Protein AF-A0A0R3Q5B4-F1 (afdb_monomer_lite)

Foldseek 3Di:
DDDPPPQFWDKDKPDFPDDDPLEGADEFQDKIKIFTGGDPVQPPKDWAPKFKDWQNHTQVPDPDPVSVVQWDDDRRMTIGGGPDDSSFTWMKMKTWIWQRQDPVRDTDIDIGIYDTRGYDHDPPPDPPPPPPPDDDDDPPDDDDD

Radius of gyration: 22.28 Å; chains: 1; bounding box: 76×31×46 Å

Secondary structure (DSSP, 8-state):
---------EEEESS-S-EETTEEEEPTT--EEEEEE--TT-TT-EEEEEEEEETTEEGGG---HHHHHHEEEETTEEEE-S--GGG-EEEEEEEEEEEEEPTTS-EEEEEEEPPPEEEEE----S------------TT-----

Organism: NCBI:txid42155

pLDDT: mean 78.57, std 15.38, range [31.89, 95.62]

InterPro domains:
  IPR007110 Immunoglobulin-like domain [PS50835] (9-103)
  IPR013783 Immunoglobulin-like fold [G3DSA:2.60.40.10] (19-118)
  IPR036179 Immunoglobulin-like domain superfamily [SSF48726] (19-96)

Sequence (145 aa):
MNGMATEKPKCRSSSAFHRRIDQYYLVKSKVVVMSCQIEPGWRGATMADVHWIKDGVPIGELENENMRNELLVDGPTLKIQNGKHHTEGDYQCSALIRGVRLSNGKHVDTHLVSAPVKFRRARITKFEKVAPESVAALQGQIARL

Structure (mmCIF, N/CA/C/O backbone):
data_AF-A0A0R3Q5B4-F1
#
_entry.id   AF-A0A0R3Q5B4-F1
#
loop_
_atom_site.group_PDB
_atom_site.id
_atom_site.type_symbol
_atom_site.label_atom_id
_atom_site.label_alt_id
_atom_site.label_comp_id
_atom_site.label_asym_id
_atom_site.label_entity_id
_atom_site.label_seq_id
_atom_site.pdbx_PDB_ins_code
_atom_site.Cartn_x
_atom_site.Cartn_y
_atom_site.Cartn_z
_atom_site.occupancy
_atom_site.B_iso_or_equiv
_atom_site.auth_seq_id
_atom_site.auth_comp_id
_atom_site.auth_asym_id
_atom_site.auth_atom_id
_atom_site.pdbx_PDB_model_num
ATOM 1 N N . MET A 1 1 ? 6.480 21.805 -24.279 1.00 32.97 1 MET A N 1
ATOM 2 C CA . MET A 1 1 ? 6.967 20.967 -23.162 1.00 32.97 1 MET A CA 1
ATOM 3 C C . MET A 1 1 ? 5.813 20.065 -22.751 1.00 32.97 1 MET A C 1
ATOM 5 O O . MET A 1 1 ? 4.903 20.535 -22.087 1.00 32.97 1 MET A O 1
ATOM 9 N N . ASN A 1 2 ? 5.768 18.831 -23.261 1.00 31.89 2 ASN A N 1
ATOM 10 C CA . ASN A 1 2 ? 4.618 17.944 -23.065 1.00 31.89 2 ASN A CA 1
ATOM 11 C C . ASN A 1 2 ? 4.766 17.192 -21.743 1.00 31.89 2 ASN A C 1
ATOM 13 O O . ASN A 1 2 ? 5.766 16.509 -21.526 1.00 31.89 2 ASN A O 1
ATOM 17 N N . GLY A 1 3 ? 3.779 17.384 -20.866 1.00 34.06 3 GLY A N 1
ATOM 18 C CA . GLY A 1 3 ? 3.719 16.808 -19.533 1.00 34.06 3 GLY A CA 1
ATOM 19 C C . GLY A 1 3 ? 3.745 15.288 -19.587 1.00 34.06 3 GLY A C 1
ATOM 20 O O . GLY A 1 3 ? 2.847 14.650 -20.132 1.00 34.06 3 GLY A O 1
ATOM 21 N N . MET A 1 4 ? 4.790 14.716 -19.004 1.00 41.31 4 MET A N 1
ATOM 22 C CA . MET A 1 4 ? 4.818 13.316 -18.623 1.00 41.31 4 MET A CA 1
ATOM 23 C C . MET A 1 4 ? 3.759 13.157 -17.531 1.00 41.31 4 MET A C 1
ATOM 25 O O . MET A 1 4 ? 3.912 13.714 -16.444 1.00 41.31 4 MET A O 1
ATOM 29 N N . ALA A 1 5 ? 2.645 12.495 -17.846 1.00 43.00 5 ALA A N 1
ATOM 30 C CA . ALA A 1 5 ? 1.623 12.178 -16.861 1.00 43.00 5 ALA A CA 1
ATOM 31 C C . ALA A 1 5 ? 2.291 11.361 -15.745 1.00 43.00 5 ALA A C 1
ATOM 33 O O . ALA A 1 5 ? 2.714 10.225 -15.947 1.00 43.00 5 ALA A O 1
ATOM 34 N N . THR A 1 6 ? 2.462 11.975 -14.579 1.00 52.50 6 THR A N 1
ATOM 35 C CA . THR A 1 6 ? 3.030 11.364 -13.377 1.00 52.50 6 THR A CA 1
ATOM 36 C C . THR A 1 6 ? 1.980 10.464 -12.726 1.00 52.50 6 THR A C 1
ATOM 38 O O . THR A 1 6 ? 1.538 10.693 -11.602 1.00 52.50 6 THR A O 1
ATOM 41 N N . GLU A 1 7 ? 1.525 9.440 -13.447 1.00 59.81 7 GLU A N 1
ATOM 42 C CA . GLU A 1 7 ? 0.526 8.495 -12.949 1.00 59.81 7 GLU A CA 1
ATOM 43 C C . GLU A 1 7 ? 1.175 7.519 -11.957 1.00 59.81 7 GLU A C 1
ATOM 45 O O . GLU A 1 7 ? 1.708 6.479 -12.310 1.00 59.81 7 GLU A O 1
ATOM 50 N N . LYS A 1 8 ? 1.181 7.875 -10.676 1.00 68.06 8 LYS A N 1
ATOM 51 C CA . LYS A 1 8 ? 1.710 7.037 -9.589 1.00 68.06 8 LYS A CA 1
ATOM 52 C C . LYS A 1 8 ? 0.857 5.768 -9.382 1.00 68.06 8 LYS A C 1
ATOM 54 O O . LYS A 1 8 ? -0.328 5.780 -9.727 1.00 68.06 8 LYS A O 1
ATOM 59 N N . PRO A 1 9 ? 1.398 4.697 -8.761 1.00 73.56 9 PRO A N 1
ATOM 60 C CA . PRO A 1 9 ? 0.584 3.568 -8.317 1.00 73.56 9 PRO A CA 1
ATOM 61 C C . PRO A 1 9 ? -0.557 4.058 -7.416 1.00 73.56 9 PRO A C 1
ATOM 63 O O . PRO A 1 9 ? -0.407 5.036 -6.677 1.00 73.56 9 PRO A O 1
ATOM 66 N N . LYS A 1 10 ? -1.714 3.394 -7.483 1.00 84.00 10 LYS A N 1
ATOM 67 C CA . LYS A 1 10 ? -2.906 3.758 -6.710 1.00 84.00 10 LYS A CA 1
ATOM 68 C C . LYS A 1 10 ? -3.235 2.706 -5.665 1.00 84.00 10 LYS A C 1
ATOM 70 O O . LYS A 1 10 ? -3.379 1.524 -5.968 1.00 84.00 10 LYS A O 1
ATOM 75 N N . CYS A 1 11 ? -3.461 3.185 -4.448 1.00 78.88 11 CYS A N 1
ATOM 76 C CA . CYS A 1 11 ? -4.092 2.425 -3.382 1.00 78.88 11 CYS A CA 1
ATOM 77 C C . CYS A 1 11 ? -5.611 2.443 -3.583 1.00 78.88 11 CYS A C 1
ATOM 79 O O . CYS A 1 11 ? -6.238 3.504 -3.559 1.00 78.88 11 CYS A O 1
ATOM 81 N N . ARG A 1 12 ? -6.224 1.272 -3.756 1.00 83.88 12 ARG A N 1
ATOM 82 C CA . ARG A 1 12 ? -7.684 1.114 -3.814 1.00 83.88 12 ARG A CA 1
ATOM 83 C C . ARG A 1 12 ? -8.163 0.309 -2.621 1.00 83.88 12 ARG A C 1
ATOM 85 O O . ARG A 1 12 ? -7.591 -0.729 -2.317 1.00 83.88 12 ARG A O 1
ATOM 92 N N . SER A 1 13 ? -9.217 0.778 -1.960 1.00 75.75 13 SER A N 1
ATOM 93 C CA . SER A 1 13 ? -9.913 0.003 -0.934 1.00 75.75 13 SER A CA 1
ATOM 94 C C . SER A 1 13 ? -11.095 -0.729 -1.564 1.00 75.75 13 SER A C 1
ATOM 96 O O . SER A 1 13 ? -11.883 -0.115 -2.279 1.00 75.75 13 SER A O 1
ATOM 98 N N . SER A 1 14 ? -11.213 -2.028 -1.298 1.00 62.03 14 SER A N 1
ATOM 99 C CA . SER A 1 14 ? -12.298 -2.879 -1.813 1.00 62.03 14 SER A CA 1
ATOM 100 C C . SER A 1 14 ? -13.533 -2.926 -0.904 1.00 62.03 14 SER A C 1
ATOM 102 O O . SER A 1 14 ? -14.592 -3.361 -1.342 1.00 62.03 14 SER A O 1
ATOM 104 N N . SER A 1 15 ? -13.421 -2.475 0.352 1.00 58.97 15 SER A N 1
ATOM 105 C CA . SER A 1 15 ? -14.466 -2.674 1.371 1.00 58.97 15 SER A CA 1
ATOM 106 C C . SER A 1 15 ? -14.690 -1.490 2.320 1.00 58.97 15 SER A C 1
ATOM 108 O O . SER A 1 15 ? -15.378 -1.624 3.335 1.00 58.97 15 SER A O 1
ATOM 110 N N . ALA A 1 16 ? -14.140 -0.311 2.022 1.00 58.34 16 ALA A N 1
ATOM 111 C CA . ALA A 1 16 ? -14.414 0.879 2.818 1.00 58.34 16 ALA A CA 1
ATOM 112 C C . ALA A 1 16 ? -15.836 1.421 2.569 1.00 58.34 16 ALA A C 1
ATOM 114 O O . ALA A 1 16 ? -16.247 1.647 1.435 1.00 58.34 16 ALA A O 1
ATOM 115 N N . PHE A 1 17 ? -16.570 1.652 3.662 1.00 52.78 17 PHE A N 1
ATOM 116 C CA . PHE A 1 17 ? -18.016 1.917 3.667 1.00 52.78 17 PHE A CA 1
ATOM 117 C C . PHE A 1 17 ? -18.430 3.299 3.137 1.00 52.78 17 PHE A C 1
ATOM 119 O O . PHE A 1 17 ? -19.561 3.472 2.695 1.00 52.78 17 PHE A O 1
ATOM 126 N N . HIS A 1 18 ? -17.544 4.296 3.202 1.00 54.12 18 HIS A N 1
ATOM 127 C CA . HIS A 1 18 ? -17.833 5.648 2.729 1.00 54.12 18 HIS A CA 1
ATOM 128 C C . HIS A 1 18 ? -16.552 6.320 2.236 1.00 54.12 18 HIS A C 1
ATOM 130 O O . HIS A 1 18 ? -15.569 6.405 2.977 1.00 54.12 18 HIS A O 1
ATOM 136 N N . ARG A 1 19 ? -16.577 6.794 0.987 1.00 57.62 19 ARG A N 1
ATOM 137 C CA . ARG A 1 19 ? -15.472 7.490 0.325 1.00 57.62 19 ARG A CA 1
ATOM 138 C C . ARG A 1 19 ? -15.867 8.949 0.109 1.00 57.62 19 ARG A C 1
ATOM 140 O O . ARG A 1 19 ? -16.671 9.246 -0.769 1.00 57.62 19 ARG A O 1
ATOM 147 N N . ARG A 1 20 ? -15.275 9.854 0.888 1.00 57.50 20 ARG A N 1
ATOM 148 C CA . ARG A 1 20 ? -15.097 11.256 0.472 1.00 57.50 20 ARG A CA 1
ATOM 149 C C . ARG A 1 20 ? -13.699 11.373 -0.128 1.00 57.50 20 ARG A C 1
ATOM 151 O O . ARG A 1 20 ? -12.874 10.509 0.134 1.00 57.50 20 ARG A O 1
ATOM 158 N N . ILE A 1 21 ? -13.467 12.357 -0.993 1.00 64.75 21 ILE A N 1
ATOM 159 C CA . ILE A 1 21 ? -12.220 12.546 -1.763 1.00 64.75 21 ILE A CA 1
ATOM 160 C C . ILE A 1 21 ? -10.983 12.161 -0.911 1.00 64.75 21 ILE A C 1
ATOM 162 O O . ILE A 1 21 ? -10.742 12.759 0.133 1.00 64.75 21 ILE A O 1
ATOM 166 N N . ASP A 1 22 ? -10.306 11.077 -1.317 1.00 70.12 22 ASP A N 1
ATOM 167 C CA . ASP A 1 22 ? -9.127 10.415 -0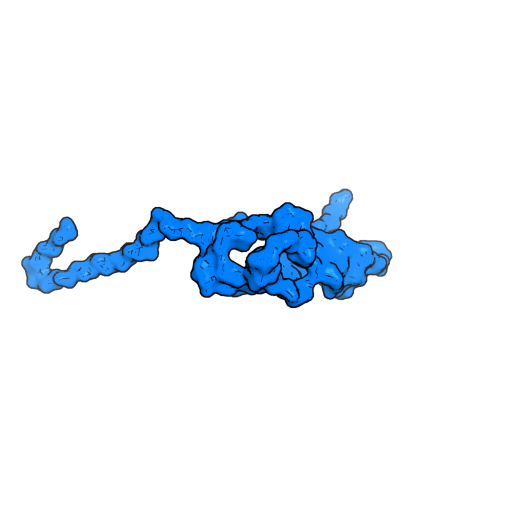.712 1.00 70.12 22 ASP A CA 1
ATOM 168 C C . ASP A 1 22 ? -9.167 10.061 0.790 1.00 70.12 22 ASP A C 1
ATOM 170 O O . ASP A 1 22 ? -8.131 9.814 1.413 1.00 70.12 22 ASP A O 1
ATOM 174 N N . GLN A 1 23 ? -10.368 9.950 1.361 1.00 82.75 23 GLN A N 1
ATOM 175 C CA . GLN A 1 23 ? -10.604 9.563 2.748 1.00 82.75 23 GLN A CA 1
ATOM 176 C C . GLN A 1 23 ? -11.594 8.397 2.870 1.00 82.75 23 GLN A C 1
ATOM 178 O O . GLN A 1 23 ? -12.695 8.419 2.314 1.00 82.75 23 GLN A O 1
ATOM 183 N N . TYR A 1 24 ? -11.230 7.417 3.694 1.00 85.25 24 TYR A N 1
ATOM 184 C CA . TYR A 1 24 ? -12.045 6.264 4.055 1.00 85.25 24 TYR A CA 1
ATOM 185 C C . TYR A 1 24 ? -12.322 6.217 5.557 1.00 85.25 24 TYR A C 1
ATOM 187 O O . TYR A 1 24 ? -11.516 6.661 6.382 1.00 85.25 24 TYR A O 1
ATOM 195 N N . TYR A 1 25 ? -13.467 5.630 5.910 1.00 84.25 25 TYR A N 1
ATOM 196 C CA . TYR A 1 25 ? -13.876 5.435 7.296 1.00 84.25 25 TYR A CA 1
ATOM 197 C C . TYR A 1 25 ? -13.789 3.962 7.716 1.00 84.25 25 TYR A C 1
ATOM 199 O O . TYR A 1 25 ? -14.427 3.097 7.114 1.00 84.25 25 TYR A O 1
ATOM 207 N N . LEU A 1 26 ? -13.016 3.685 8.769 1.00 84.06 26 LEU A N 1
ATOM 208 C CA . LEU A 1 26 ? -12.874 2.370 9.391 1.00 84.06 26 LEU A CA 1
ATOM 209 C C . LEU A 1 26 ? -14.005 2.127 10.389 1.00 84.06 26 LEU A C 1
ATOM 211 O O . LEU A 1 26 ? -14.212 2.909 11.320 1.00 84.06 26 LEU A O 1
ATOM 215 N N . VAL A 1 27 ? -14.710 1.014 10.217 1.00 80.19 27 VAL A N 1
ATOM 216 C CA . VAL A 1 27 ? -15.729 0.540 11.158 1.00 80.19 27 VAL A CA 1
ATOM 217 C C . VAL A 1 27 ? -15.088 -0.477 12.101 1.00 80.19 27 VAL A C 1
ATOM 219 O O . VAL A 1 27 ? -14.319 -1.340 11.672 1.00 80.19 27 VAL A O 1
ATOM 222 N N . LYS A 1 28 ? -15.403 -0.384 13.397 1.00 77.94 28 LYS A N 1
ATOM 223 C CA . LYS A 1 28 ? -14.892 -1.319 14.409 1.00 77.94 28 LYS A CA 1
ATOM 224 C C . LYS A 1 28 ? -15.246 -2.763 14.024 1.00 77.94 28 LYS A C 1
ATOM 226 O O . LYS A 1 28 ? -16.356 -3.025 13.564 1.00 77.94 28 LYS A O 1
ATOM 231 N N . SER A 1 29 ? -14.300 -3.685 14.211 1.00 78.50 29 SER A N 1
ATOM 232 C CA . SER A 1 29 ? -14.456 -5.121 13.912 1.00 78.50 29 SER A CA 1
ATOM 233 C C . SER A 1 29 ? -14.745 -5.460 12.440 1.00 78.50 29 SER A C 1
ATOM 235 O O . SER A 1 29 ? -15.131 -6.586 12.133 1.00 78.50 29 SER A O 1
ATOM 237 N N . LYS A 1 30 ? -14.553 -4.513 11.512 1.00 83.62 30 LYS A N 1
ATOM 238 C CA . LYS A 1 30 ? -14.557 -4.780 10.069 1.00 83.62 30 LYS A CA 1
ATOM 239 C C . LYS A 1 30 ? -13.130 -4.861 9.545 1.00 83.62 30 LYS A C 1
ATOM 241 O O . LYS A 1 30 ? -12.240 -4.168 10.035 1.00 83.62 30 LYS A O 1
ATOM 246 N N . VAL A 1 31 ? -12.945 -5.714 8.541 1.00 87.44 31 VAL A N 1
ATOM 247 C CA . VAL A 1 31 ? -11.685 -5.849 7.810 1.00 87.44 31 VAL A CA 1
ATOM 248 C C . VAL A 1 31 ? -11.769 -5.008 6.547 1.00 87.44 31 VAL A C 1
ATOM 250 O O . VAL A 1 31 ? -12.703 -5.150 5.752 1.00 87.44 31 VAL A O 1
ATOM 253 N N . VAL A 1 32 ? -10.783 -4.140 6.362 1.00 88.88 32 VAL A N 1
ATOM 254 C CA . VAL A 1 32 ? -10.608 -3.374 5.135 1.00 88.88 32 VAL A CA 1
ATOM 255 C C . VAL A 1 32 ? -9.461 -3.966 4.341 1.00 88.88 32 VAL A C 1
ATOM 257 O O . VAL A 1 32 ? -8.368 -4.134 4.870 1.00 88.88 32 VAL A O 1
ATOM 260 N N . VAL A 1 33 ? -9.707 -4.278 3.070 1.00 91.00 33 VAL A N 1
ATOM 261 C CA . VAL A 1 33 ? -8.668 -4.789 2.172 1.00 91.00 33 VAL A CA 1
ATOM 262 C C . VAL A 1 33 ? -8.318 -3.721 1.151 1.00 91.00 33 VAL A C 1
ATOM 264 O O . VAL A 1 33 ? -9.188 -3.198 0.445 1.00 91.00 33 VAL A O 1
ATOM 267 N N . MET A 1 34 ? -7.034 -3.404 1.089 1.00 91.88 34 MET A N 1
ATOM 268 C CA . MET A 1 34 ? -6.440 -2.469 0.157 1.00 91.88 34 MET A CA 1
ATOM 269 C C . MET A 1 34 ? -5.571 -3.199 -0.851 1.00 91.88 34 MET A C 1
ATOM 271 O O . MET A 1 34 ? -4.867 -4.138 -0.500 1.00 91.88 34 MET A O 1
ATOM 275 N N . SER A 1 35 ? -5.595 -2.725 -2.089 1.00 92.50 35 SER A N 1
ATOM 276 C CA . SER A 1 35 ? -4.753 -3.210 -3.176 1.00 92.50 35 SER A CA 1
ATOM 277 C C . SER A 1 35 ? -3.957 -2.057 -3.779 1.00 92.50 35 SER A C 1
ATOM 279 O O . SER A 1 35 ? -4.537 -1.014 -4.101 1.00 92.50 35 SER A O 1
ATOM 281 N N . CYS A 1 36 ? -2.659 -2.256 -3.970 1.00 91.56 36 CYS A N 1
ATOM 282 C CA . CYS A 1 36 ? -1.787 -1.384 -4.745 1.00 91.56 36 CYS A CA 1
ATOM 283 C C . CYS A 1 36 ? -1.792 -1.842 -6.209 1.00 91.56 36 CYS A C 1
ATOM 285 O O . CYS A 1 36 ? -1.548 -3.013 -6.497 1.00 91.56 36 CYS A O 1
ATOM 287 N N . GLN A 1 37 ? -2.120 -0.940 -7.133 1.00 88.50 37 GLN A N 1
ATOM 288 C CA . GLN A 1 37 ? -2.247 -1.255 -8.560 1.00 88.50 37 GLN A CA 1
ATOM 289 C C . GLN A 1 37 ? -1.640 -0.142 -9.419 1.00 88.50 37 GLN A C 1
ATOM 291 O O . GLN A 1 37 ? -1.737 1.036 -9.069 1.00 88.50 37 GLN A O 1
ATOM 296 N N . ILE A 1 38 ? -1.033 -0.505 -10.553 1.00 84.62 38 ILE A N 1
ATOM 297 C CA . ILE A 1 38 ? -0.655 0.459 -11.597 1.00 84.62 38 ILE A CA 1
ATOM 298 C C . ILE A 1 38 ? -1.882 0.822 -12.431 1.00 84.62 38 ILE A C 1
ATOM 300 O O . ILE A 1 38 ? -2.779 0.002 -12.631 1.00 84.62 38 ILE A O 1
ATOM 304 N N . GLU A 1 39 ? -1.936 2.063 -12.908 1.00 78.00 39 GLU A N 1
ATOM 305 C CA . GLU A 1 39 ? -3.033 2.499 -13.767 1.00 78.00 39 GLU A CA 1
ATOM 306 C C . GLU A 1 39 ? -2.910 1.929 -15.188 1.00 78.00 39 GLU A C 1
ATOM 308 O O . GLU A 1 39 ? -1.797 1.682 -15.658 1.00 78.00 39 GLU A O 1
ATOM 313 N N . PRO A 1 40 ? -4.033 1.777 -15.918 1.00 69.00 40 PRO A N 1
ATOM 314 C CA . PRO A 1 40 ? -4.030 1.277 -17.296 1.00 69.00 40 PRO A CA 1
ATOM 315 C C . PRO A 1 40 ? -3.144 2.065 -18.281 1.00 69.00 40 PRO A C 1
ATOM 317 O O . PRO A 1 40 ? -2.827 1.551 -19.355 1.00 69.00 40 PRO A O 1
ATOM 320 N N . GLY A 1 41 ? -2.734 3.295 -17.942 1.00 72.44 41 GLY A N 1
ATOM 321 C CA . GLY A 1 41 ? -1.793 4.100 -18.726 1.00 72.44 41 GLY A CA 1
ATOM 322 C C . GLY A 1 41 ? -0.394 3.481 -18.866 1.00 72.44 41 GLY A C 1
ATOM 323 O O . GLY A 1 41 ? 0.314 3.776 -19.827 1.00 72.44 41 GLY A O 1
ATOM 324 N N . TRP A 1 42 ? -0.016 2.552 -17.982 1.00 74.44 42 TRP A N 1
ATOM 325 C CA . TRP A 1 42 ? 1.319 1.944 -17.906 1.00 74.44 42 TRP A CA 1
ATOM 326 C C . TRP A 1 42 ? 1.434 0.643 -18.712 1.00 74.44 42 TRP A C 1
ATOM 328 O O . TRP A 1 42 ? 1.821 -0.405 -18.193 1.00 74.44 42 TRP A O 1
ATOM 338 N N . ARG A 1 43 ? 1.069 0.674 -20.000 1.00 75.94 43 ARG A N 1
ATOM 339 C CA . ARG A 1 43 ? 1.098 -0.533 -20.849 1.00 75.94 43 ARG A CA 1
ATOM 340 C C . ARG A 1 43 ? 2.509 -1.122 -20.933 1.00 75.94 43 ARG A C 1
ATOM 342 O O . ARG A 1 43 ? 3.446 -0.427 -21.315 1.00 75.94 43 ARG A O 1
ATOM 349 N N . GLY A 1 44 ? 2.630 -2.416 -20.643 1.00 80.44 44 GLY A N 1
ATOM 350 C CA . GLY A 1 44 ? 3.897 -3.152 -20.705 1.00 80.44 44 GLY A CA 1
ATOM 351 C C . GLY A 1 44 ? 4.790 -2.998 -19.471 1.00 80.44 44 GLY A C 1
ATOM 352 O O . GLY A 1 44 ? 5.792 -3.702 -19.383 1.00 80.44 44 GLY A O 1
ATOM 353 N N . ALA A 1 45 ? 4.419 -2.144 -18.512 1.00 87.50 45 ALA A N 1
ATOM 354 C CA . ALA A 1 45 ? 5.121 -2.049 -17.242 1.00 87.50 45 ALA A CA 1
ATOM 355 C C . ALA A 1 45 ? 4.585 -3.075 -16.234 1.00 87.50 45 ALA A C 1
ATOM 357 O O . ALA A 1 45 ? 3.402 -3.425 -16.248 1.00 87.50 45 ALA A O 1
ATOM 358 N N . THR A 1 46 ? 5.447 -3.534 -15.331 1.00 90.25 46 THR A N 1
ATOM 359 C CA . THR A 1 46 ? 5.085 -4.466 -14.256 1.00 90.25 46 THR A CA 1
ATOM 360 C C . THR A 1 46 ? 5.427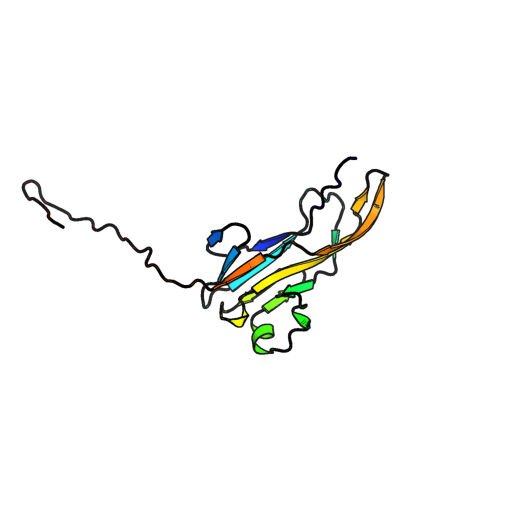 -3.880 -12.894 1.00 90.25 46 THR A C 1
ATOM 362 O O . THR A 1 46 ? 6.385 -3.123 -12.749 1.00 90.25 46 THR A O 1
ATOM 365 N N . MET A 1 47 ? 4.614 -4.204 -11.889 1.00 90.81 47 MET A N 1
ATOM 366 C CA . MET A 1 47 ? 4.849 -3.799 -10.505 1.00 90.81 47 MET A CA 1
ATOM 367 C C . MET A 1 47 ? 5.584 -4.913 -9.759 1.00 90.81 47 MET A C 1
ATOM 369 O O . MET A 1 47 ? 5.193 -6.076 -9.847 1.00 90.81 47 MET A O 1
ATOM 373 N N . ALA A 1 48 ? 6.618 -4.548 -9.010 1.00 91.75 48 ALA A N 1
ATOM 374 C CA . ALA A 1 48 ? 7.403 -5.440 -8.173 1.00 91.75 48 ALA A CA 1
ATOM 375 C C . ALA A 1 48 ? 7.803 -4.755 -6.859 1.00 91.75 48 ALA A C 1
ATOM 377 O O . ALA A 1 48 ? 7.649 -3.542 -6.715 1.00 91.75 48 ALA A O 1
ATOM 378 N N . ASP A 1 49 ? 8.321 -5.545 -5.915 1.00 93.06 49 ASP A N 1
ATOM 379 C CA . ASP A 1 49 ? 8.914 -5.067 -4.659 1.00 93.06 49 ASP A CA 1
ATOM 380 C C . ASP A 1 49 ? 7.992 -4.078 -3.919 1.00 93.06 49 ASP A C 1
ATOM 382 O O . ASP A 1 49 ? 8.371 -2.957 -3.575 1.00 93.06 49 ASP A O 1
ATOM 386 N N . VAL A 1 50 ? 6.727 -4.479 -3.743 1.00 94.19 50 VAL A N 1
ATOM 387 C CA . VAL A 1 50 ? 5.683 -3.626 -3.164 1.00 94.19 50 VAL A CA 1
ATOM 388 C C . VAL A 1 50 ? 5.792 -3.595 -1.644 1.00 94.19 50 VAL A C 1
ATOM 390 O O . VAL A 1 50 ? 5.740 -4.633 -0.989 1.00 94.19 50 VAL A O 1
ATOM 393 N N . HIS A 1 51 ? 5.863 -2.388 -1.090 1.00 94.62 51 HIS A N 1
ATOM 394 C CA . HIS A 1 51 ? 5.937 -2.118 0.340 1.00 94.62 51 HIS A CA 1
ATOM 395 C C . HIS A 1 51 ? 4.828 -1.153 0.754 1.00 94.62 51 HIS A C 1
ATOM 397 O O . HIS A 1 51 ? 4.512 -0.197 0.044 1.00 94.62 51 HIS A O 1
ATOM 403 N N . TRP A 1 52 ? 4.248 -1.379 1.929 1.00 95.62 52 TRP A N 1
ATOM 404 C CA . TRP A 1 52 ? 3.233 -0.495 2.494 1.00 95.62 52 TRP A CA 1
ATOM 405 C C . TRP A 1 52 ? 3.839 0.459 3.514 1.00 95.62 52 TRP A C 1
ATOM 407 O O . TRP A 1 52 ? 4.648 0.064 4.352 1.00 95.62 52 TRP A O 1
ATOM 417 N N . ILE A 1 53 ? 3.403 1.711 3.447 1.00 95.00 53 ILE A N 1
ATOM 418 C CA . ILE A 1 53 ? 3.850 2.817 4.285 1.00 95.00 53 ILE A CA 1
ATOM 419 C C . ILE A 1 53 ? 2.633 3.351 5.037 1.00 95.00 53 ILE A C 1
ATOM 421 O O . ILE A 1 53 ? 1.585 3.601 4.435 1.00 95.00 53 ILE A O 1
ATOM 425 N N . LYS A 1 54 ? 2.783 3.535 6.347 1.00 93.94 54 LYS A N 1
ATOM 426 C CA . LYS A 1 54 ? 1.807 4.175 7.224 1.00 93.94 54 LYS A CA 1
ATOM 427 C C . LYS A 1 54 ? 2.454 5.382 7.890 1.00 93.94 54 LYS A C 1
ATOM 429 O O . LYS A 1 54 ? 3.484 5.241 8.538 1.00 93.94 54 LYS A O 1
ATOM 434 N N . ASP A 1 55 ? 1.843 6.553 7.741 1.00 93.25 55 ASP A N 1
ATOM 435 C CA . ASP A 1 55 ? 2.309 7.815 8.333 1.00 93.25 55 ASP A CA 1
ATOM 436 C C . ASP A 1 55 ? 3.793 8.112 8.020 1.00 93.25 55 ASP A C 1
ATOM 438 O O . ASP A 1 55 ? 4.540 8.615 8.853 1.00 93.25 55 ASP A O 1
ATOM 442 N N . GLY A 1 56 ? 4.231 7.761 6.804 1.00 93.31 56 GLY A N 1
ATOM 443 C CA . GLY A 1 56 ? 5.615 7.924 6.346 1.00 93.31 56 GLY A CA 1
ATOM 444 C C . GLY A 1 56 ? 6.581 6.805 6.751 1.00 93.31 56 GLY A C 1
ATOM 445 O O . GLY A 1 56 ? 7.701 6.787 6.252 1.00 93.31 56 GLY A O 1
ATOM 446 N N . VAL A 1 57 ? 6.154 5.848 7.580 1.00 93.19 57 VAL A N 1
ATOM 447 C CA . VAL A 1 57 ? 6.990 4.739 8.068 1.00 93.19 57 VAL A CA 1
ATOM 448 C C . VAL A 1 57 ? 6.587 3.421 7.394 1.00 93.19 57 VAL A C 1
ATOM 450 O O . VAL A 1 57 ? 5.391 3.116 7.321 1.00 93.19 57 VAL A O 1
ATOM 453 N N . PRO A 1 58 ? 7.532 2.608 6.888 1.00 93.25 58 PRO A N 1
ATOM 454 C CA . PRO A 1 58 ? 7.227 1.269 6.390 1.00 93.25 58 PRO A CA 1
ATOM 455 C C . PRO A 1 58 ? 6.539 0.416 7.463 1.00 93.25 58 PRO A C 1
ATOM 457 O O . PRO A 1 58 ? 6.989 0.356 8.603 1.00 93.25 58 PRO A O 1
ATOM 460 N N . ILE A 1 59 ? 5.455 -0.284 7.111 1.00 92.12 59 ILE A N 1
ATOM 461 C CA . ILE A 1 59 ? 4.672 -1.062 8.092 1.00 92.12 59 ILE A CA 1
ATOM 462 C C . ILE A 1 59 ? 5.531 -2.127 8.798 1.00 92.12 59 ILE A C 1
ATOM 464 O O . ILE A 1 59 ? 5.341 -2.368 9.989 1.00 92.12 59 ILE A O 1
ATOM 468 N N . GLY A 1 60 ? 6.506 -2.718 8.097 1.00 86.69 60 GLY A N 1
ATOM 469 C CA . GLY A 1 60 ? 7.445 -3.687 8.677 1.00 86.69 60 GLY A CA 1
ATOM 470 C C . GLY A 1 60 ? 8.364 -3.108 9.763 1.00 86.69 60 GLY A C 1
ATOM 471 O O . GLY A 1 60 ? 8.836 -3.848 10.619 1.00 86.69 60 GLY A O 1
ATOM 472 N N . GLU A 1 61 ? 8.568 -1.790 9.778 1.00 89.75 61 GLU A N 1
ATOM 473 C CA . GLU A 1 61 ? 9.441 -1.085 10.727 1.00 89.75 61 GLU A CA 1
ATOM 474 C C . GLU A 1 61 ? 8.679 -0.520 11.935 1.00 89.75 61 GLU A C 1
ATOM 476 O O . GLU A 1 61 ? 9.288 -0.020 12.874 1.00 89.75 61 GLU A O 1
ATOM 481 N N . LEU A 1 62 ? 7.345 -0.623 11.967 1.00 87.50 62 LEU A N 1
ATOM 482 C CA . LEU A 1 62 ? 6.546 -0.124 13.090 1.00 87.50 62 LEU A CA 1
ATOM 483 C C . LEU A 1 62 ? 6.867 -0.902 14.371 1.00 87.50 62 LEU A C 1
ATOM 485 O O . LEU A 1 62 ? 6.634 -2.101 14.416 1.00 87.50 62 LEU A O 1
ATOM 489 N N . GLU A 1 63 ? 7.329 -0.237 15.428 1.00 77.25 63 GLU A N 1
ATOM 490 C CA . GLU A 1 63 ? 7.756 -0.883 16.686 1.00 77.25 63 GLU A CA 1
ATOM 491 C C . GLU A 1 63 ? 6.603 -1.482 17.516 1.00 77.25 63 GLU A C 1
ATOM 493 O O . GLU A 1 63 ? 6.816 -2.288 18.419 1.00 77.25 63 GLU A O 1
ATOM 498 N N . ASN A 1 64 ? 5.358 -1.096 17.229 1.00 81.06 64 ASN A N 1
ATOM 499 C CA . ASN A 1 64 ? 4.196 -1.505 18.011 1.00 81.06 64 ASN A CA 1
ATOM 500 C C . ASN A 1 64 ? 3.633 -2.855 17.533 1.00 81.06 64 ASN A C 1
ATOM 502 O O . ASN A 1 64 ? 2.928 -2.927 16.525 1.00 81.06 64 ASN A O 1
ATOM 506 N N . GLU A 1 65 ? 3.866 -3.909 18.315 1.00 75.50 65 GLU A N 1
ATOM 507 C CA . GLU A 1 65 ? 3.359 -5.271 18.072 1.00 75.50 65 GLU A CA 1
ATOM 508 C C . GLU A 1 65 ? 1.833 -5.338 17.863 1.00 75.50 65 GLU A C 1
ATOM 510 O O . GLU A 1 65 ? 1.344 -6.070 17.001 1.00 75.50 65 GLU A O 1
ATOM 515 N N . ASN A 1 66 ? 1.049 -4.513 18.570 1.00 77.56 66 ASN A N 1
ATOM 516 C CA . ASN A 1 66 ? -0.405 -4.477 18.372 1.00 77.56 66 ASN A CA 1
ATOM 517 C C . ASN A 1 66 ? -0.784 -3.934 16.985 1.00 77.56 66 ASN A C 1
ATOM 519 O O . ASN A 1 66 ? -1.768 -4.380 16.402 1.00 77.56 66 ASN A O 1
ATOM 523 N N . MET A 1 67 ? 0.009 -3.007 16.434 1.00 78.38 67 MET A N 1
ATOM 524 C CA . MET A 1 67 ? -0.202 -2.485 15.079 1.00 78.38 67 MET A CA 1
ATOM 525 C C . MET A 1 67 ? 0.149 -3.521 14.016 1.00 78.38 67 MET A C 1
ATOM 527 O O . MET A 1 67 ? -0.591 -3.655 13.044 1.00 78.38 67 MET A O 1
ATOM 531 N N . ARG A 1 68 ? 1.239 -4.275 14.206 1.00 74.75 68 ARG A N 1
ATOM 532 C CA . ARG A 1 68 ? 1.658 -5.332 13.271 1.00 74.75 68 ARG A CA 1
ATOM 533 C C . ARG A 1 68 ? 0.603 -6.431 13.139 1.00 74.75 68 ARG A C 1
ATOM 535 O O . ARG A 1 68 ? 0.320 -6.873 12.032 1.00 74.75 68 ARG A O 1
ATOM 542 N N . ASN A 1 69 ? -0.049 -6.794 14.243 1.00 82.94 69 ASN A N 1
ATOM 543 C CA . ASN A 1 69 ? -1.122 -7.793 14.237 1.00 82.94 69 ASN A CA 1
ATOM 544 C C . ASN A 1 69 ? -2.393 -7.327 13.507 1.00 82.94 69 ASN A C 1
ATOM 546 O O . ASN A 1 69 ? -3.161 -8.151 13.016 1.00 82.94 69 ASN A O 1
ATOM 550 N N . GLU A 1 70 ? -2.634 -6.018 13.427 1.00 88.50 70 GLU A N 1
ATOM 551 C CA . GLU A 1 70 ? -3.815 -5.455 12.762 1.00 88.50 70 GLU A CA 1
ATOM 552 C C . GLU A 1 70 ? -3.558 -5.038 11.309 1.00 88.50 70 GLU A C 1
ATOM 554 O O . GLU A 1 70 ? -4.511 -4.835 10.553 1.00 88.50 70 GLU A O 1
ATOM 559 N N . LEU A 1 71 ? -2.292 -4.926 10.905 1.00 91.56 71 LEU A N 1
ATOM 560 C CA . LEU A 1 71 ? -1.859 -4.528 9.568 1.00 91.56 71 LEU A CA 1
ATOM 561 C C . LEU A 1 71 ? -1.151 -5.697 8.881 1.00 91.56 71 LEU A C 1
ATOM 563 O O . LEU A 1 71 ? 0.071 -5.814 8.910 1.00 91.56 71 LEU A O 1
ATOM 567 N N . LEU A 1 72 ? -1.932 -6.558 8.231 1.00 92.06 72 LEU A N 1
ATOM 568 C CA . LEU A 1 72 ? -1.405 -7.741 7.554 1.00 92.06 72 LEU A CA 1
ATOM 569 C C . LEU A 1 72 ? -1.034 -7.394 6.112 1.00 92.06 72 LEU A C 1
ATOM 571 O O . LEU A 1 72 ? -1.910 -7.109 5.288 1.00 92.06 72 LEU A O 1
ATOM 575 N N . VAL A 1 73 ? 0.262 -7.423 5.816 1.00 93.00 73 VAL A N 1
ATOM 576 C CA . VAL A 1 73 ? 0.815 -7.156 4.485 1.00 93.00 73 VAL A CA 1
ATOM 577 C C . VAL A 1 73 ? 0.997 -8.471 3.728 1.00 93.00 73 VAL A C 1
ATOM 579 O O . VAL A 1 73 ? 1.604 -9.404 4.241 1.00 93.00 73 VAL A O 1
ATOM 582 N N . ASP A 1 74 ? 0.496 -8.517 2.497 1.00 93.12 74 ASP A N 1
ATOM 583 C CA . ASP A 1 74 ? 0.645 -9.625 1.552 1.00 93.12 74 ASP A CA 1
ATOM 584 C C . ASP A 1 74 ? 0.943 -9.048 0.157 1.00 93.12 74 ASP A C 1
ATOM 586 O O . ASP A 1 74 ? 0.051 -8.833 -0.672 1.00 93.12 74 ASP A O 1
ATOM 590 N N . GLY A 1 75 ? 2.209 -8.662 -0.042 1.00 91.88 75 GLY A N 1
ATOM 591 C CA . GLY A 1 75 ? 2.710 -8.005 -1.252 1.00 91.88 75 GLY A CA 1
ATOM 592 C C . GLY A 1 75 ? 1.881 -6.771 -1.651 1.00 91.88 75 GLY A C 1
ATOM 593 O O . GLY A 1 75 ? 1.852 -5.782 -0.912 1.00 91.88 75 GLY A O 1
ATOM 594 N N . PRO A 1 76 ? 1.175 -6.794 -2.802 1.00 92.69 76 PRO A N 1
ATOM 595 C CA . PRO A 1 76 ? 0.350 -5.674 -3.248 1.00 92.69 76 PRO A CA 1
ATOM 596 C C . PRO A 1 76 ? -0.933 -5.492 -2.429 1.00 92.69 76 PRO A C 1
ATOM 598 O O . PRO A 1 76 ? -1.666 -4.533 -2.671 1.00 92.69 76 PRO A O 1
ATOM 601 N N . THR A 1 77 ? -1.227 -6.384 -1.483 1.00 94.19 77 THR A N 1
ATOM 602 C CA . THR A 1 77 ? -2.436 -6.347 -0.661 1.00 94.19 77 THR A CA 1
ATOM 603 C C . THR A 1 77 ? -2.098 -5.968 0.778 1.00 94.19 77 THR A C 1
ATOM 605 O O . THR A 1 77 ? -1.181 -6.518 1.377 1.00 94.19 77 THR A O 1
ATOM 608 N N . LEU A 1 78 ? -2.875 -5.056 1.361 1.00 94.06 78 LEU A N 1
ATOM 609 C CA . LEU A 1 78 ? -2.843 -4.742 2.791 1.00 94.06 78 LEU A CA 1
ATOM 610 C C . LEU A 1 78 ? -4.222 -5.002 3.390 1.00 94.06 78 LEU A C 1
ATOM 612 O O . LEU A 1 78 ? -5.224 -4.466 2.917 1.00 94.06 78 LEU A O 1
ATOM 616 N N . LYS A 1 79 ? -4.280 -5.799 4.456 1.00 92.75 79 LYS A N 1
ATOM 617 C CA . LYS A 1 79 ? -5.497 -6.007 5.244 1.00 92.75 79 LYS A CA 1
ATOM 618 C C . LYS A 1 79 ? -5.376 -5.235 6.552 1.00 92.75 79 LYS A C 1
ATOM 620 O O . LYS A 1 79 ? -4.509 -5.524 7.368 1.00 92.75 79 LYS A O 1
ATOM 625 N N . ILE A 1 80 ? -6.276 -4.278 6.744 1.00 91.31 80 ILE A N 1
ATOM 626 C CA . ILE A 1 80 ? -6.439 -3.522 7.985 1.00 91.31 80 ILE A CA 1
ATOM 627 C C . ILE A 1 80 ? -7.569 -4.179 8.771 1.00 91.31 80 ILE A C 1
ATOM 629 O O . ILE A 1 80 ? -8.722 -4.197 8.328 1.00 91.31 80 ILE A O 1
ATOM 633 N N . GLN A 1 81 ? -7.247 -4.742 9.925 1.00 88.19 81 GLN A N 1
ATOM 634 C CA . GLN A 1 81 ? -8.199 -5.400 10.809 1.00 88.19 81 GLN A CA 1
ATOM 635 C C . GLN A 1 81 ? -8.567 -4.498 11.982 1.00 88.19 81 GLN A C 1
ATOM 637 O O . GLN A 1 81 ? -7.816 -3.610 12.356 1.00 88.19 81 GLN A O 1
ATOM 642 N N . ASN A 1 82 ? -9.736 -4.752 12.576 1.00 73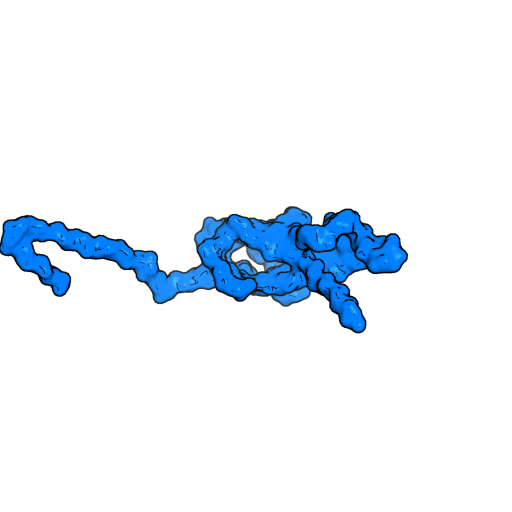.31 82 ASN A N 1
ATOM 643 C CA . ASN A 1 82 ? -10.137 -4.168 13.854 1.00 73.31 82 ASN A CA 1
ATOM 644 C C . ASN A 1 82 ? -9.941 -2.648 13.948 1.00 73.31 82 ASN A C 1
ATOM 646 O O . ASN A 1 82 ? -9.235 -2.219 14.841 1.00 73.31 82 ASN A O 1
ATOM 650 N N . GLY A 1 83 ? -10.624 -1.856 13.104 1.00 65.88 83 GLY A N 1
ATOM 651 C CA . GLY A 1 83 ? -10.548 -0.380 13.013 1.00 65.88 83 GLY A CA 1
ATOM 652 C C . GLY A 1 83 ? -10.512 0.418 14.337 1.00 65.88 83 GLY A C 1
ATOM 653 O O . GLY A 1 83 ? -11.483 1.086 14.706 1.00 65.88 83 GLY A O 1
ATOM 654 N N . LYS A 1 84 ? -9.400 0.333 15.065 1.00 75.00 84 LYS A N 1
ATOM 655 C CA . LYS A 1 84 ? -9.090 0.931 16.365 1.00 75.00 84 LYS A CA 1
ATOM 656 C C . LYS A 1 84 ? -8.266 2.202 16.132 1.00 75.00 84 LYS A C 1
ATOM 658 O O . LYS A 1 84 ? -8.026 2.619 15.004 1.00 75.00 84 LYS A O 1
ATOM 663 N N . HIS A 1 85 ? -7.822 2.848 17.209 1.00 74.00 85 HIS A N 1
ATOM 664 C CA . HIS A 1 85 ? -7.126 4.135 17.112 1.00 74.00 85 HIS A CA 1
ATOM 665 C C . HIS A 1 85 ? -5.839 4.074 16.289 1.00 74.00 85 HIS A C 1
ATOM 667 O O . HIS A 1 85 ? -5.609 4.927 15.443 1.00 74.00 85 HIS A O 1
ATOM 673 N N . HIS A 1 86 ? -5.034 3.038 16.480 1.00 81.31 86 HIS A N 1
ATOM 674 C CA . HIS A 1 86 ? -3.762 2.886 15.780 1.00 81.31 86 HIS A CA 1
ATOM 675 C C . HIS A 1 86 ? -3.870 2.520 14.294 1.00 81.31 86 HIS A C 1
ATOM 677 O O . HIS A 1 86 ? -2.883 2.647 13.579 1.00 81.31 86 HIS A O 1
ATOM 683 N N . THR A 1 87 ? -5.046 2.116 13.804 1.00 86.31 87 THR A N 1
ATOM 684 C CA . THR A 1 87 ? -5.275 1.866 12.368 1.00 86.31 87 THR A CA 1
ATOM 685 C C . THR A 1 87 ? -5.697 3.127 11.608 1.00 86.31 87 THR A C 1
ATOM 687 O O . THR A 1 87 ? -5.917 3.089 10.404 1.00 86.31 87 THR A O 1
ATOM 690 N N . GLU A 1 88 ? -5.854 4.258 12.300 1.00 89.00 88 GLU A N 1
ATOM 691 C CA . GLU A 1 88 ? -6.007 5.559 11.649 1.00 89.00 88 GLU A CA 1
ATOM 692 C C . GLU A 1 88 ? -4.644 6.050 11.147 1.00 89.00 88 GLU A C 1
ATOM 694 O O . GLU A 1 88 ? -3.617 5.783 11.777 1.00 89.00 88 GLU A O 1
ATOM 699 N N . GLY A 1 89 ? -4.635 6.770 10.028 1.00 91.25 89 GLY A N 1
ATOM 700 C CA . GLY A 1 89 ? -3.408 7.326 9.459 1.00 91.25 89 GLY A CA 1
ATOM 701 C C . GLY A 1 89 ? -3.466 7.518 7.950 1.00 91.25 89 GLY A C 1
ATOM 702 O O . GLY A 1 89 ? -4.497 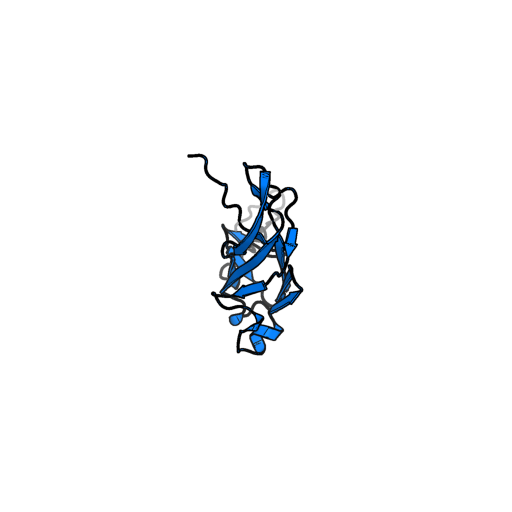7.281 7.310 1.00 91.25 89 GLY A O 1
ATOM 703 N N . ASP A 1 90 ? -2.335 7.945 7.406 1.00 93.44 90 ASP A N 1
ATOM 704 C CA . ASP A 1 90 ? -2.093 8.098 5.979 1.00 93.44 90 AS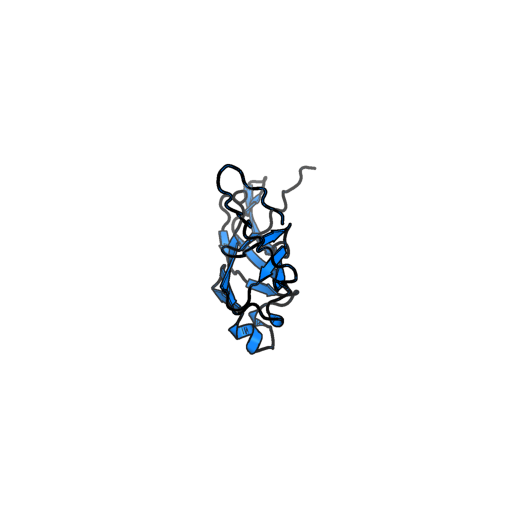P A CA 1
ATOM 705 C C . ASP A 1 90 ? -1.394 6.846 5.447 1.00 93.44 90 ASP A C 1
ATOM 707 O O . ASP A 1 90 ? -0.308 6.483 5.896 1.00 93.44 90 ASP A O 1
ATOM 711 N N . TYR A 1 91 ? -2.026 6.173 4.488 1.00 93.81 91 TYR A N 1
ATOM 712 C CA . TYR A 1 91 ? -1.524 4.927 3.921 1.00 93.81 91 TYR A CA 1
ATOM 713 C C . TYR A 1 91 ? -1.077 5.119 2.479 1.00 93.81 91 TYR A C 1
ATOM 715 O O . TYR A 1 91 ? -1.799 5.687 1.655 1.00 93.81 91 TYR A O 1
ATOM 723 N N . GLN A 1 92 ? 0.099 4.595 2.163 1.00 94.25 92 GLN A N 1
ATOM 724 C CA . GLN A 1 92 ? 0.700 4.643 0.835 1.00 94.25 92 GLN A CA 1
ATOM 725 C C . GLN A 1 92 ? 1.286 3.281 0.478 1.00 94.25 92 GLN A C 1
ATOM 727 O O . GLN A 1 92 ? 1.689 2.523 1.359 1.00 94.25 92 GLN A O 1
ATOM 732 N N . CYS A 1 93 ? 1.360 2.980 -0.814 1.00 94.31 93 CYS A N 1
ATOM 733 C CA . CYS A 1 93 ? 2.183 1.888 -1.308 1.00 94.31 93 CYS A CA 1
ATOM 734 C C . CYS A 1 93 ? 3.366 2.445 -2.093 1.00 94.31 93 CYS A C 1
ATOM 736 O O . CYS A 1 93 ? 3.235 3.397 -2.865 1.00 94.31 93 CYS A O 1
ATOM 738 N N . SER A 1 94 ? 4.520 1.836 -1.874 1.00 93.88 94 SER A N 1
ATOM 739 C CA . SER A 1 94 ? 5.751 2.063 -2.606 1.00 93.88 94 SER A CA 1
ATOM 740 C C . SER A 1 94 ? 6.042 0.832 -3.443 1.00 93.88 94 SER A C 1
ATOM 742 O O . SER A 1 94 ? 5.927 -0.280 -2.936 1.00 93.88 94 SER A O 1
ATOM 744 N N . ALA A 1 95 ? 6.394 1.006 -4.709 1.00 94.06 95 ALA A N 1
ATOM 745 C CA . ALA A 1 95 ? 6.684 -0.117 -5.588 1.00 94.06 95 ALA A CA 1
ATOM 746 C C . ALA A 1 95 ? 7.748 0.233 -6.624 1.00 94.06 95 ALA A C 1
ATOM 748 O O . ALA A 1 95 ? 7.826 1.370 -7.105 1.00 94.06 95 ALA A O 1
ATOM 749 N N . LEU A 1 96 ? 8.518 -0.779 -7.019 1.00 92.94 96 LEU A N 1
ATOM 750 C CA . LEU A 1 96 ? 9.357 -0.722 -8.204 1.00 92.94 96 LEU A CA 1
ATOM 751 C C . LEU A 1 96 ? 8.500 -1.020 -9.436 1.00 92.94 96 LEU A C 1
ATOM 753 O O . LEU A 1 96 ? 7.881 -2.078 -9.547 1.00 92.94 96 LEU A O 1
ATOM 757 N N . ILE A 1 97 ? 8.476 -0.086 -10.377 1.00 91.00 97 ILE A N 1
ATOM 758 C CA . ILE A 1 97 ? 7.817 -0.238 -11.668 1.00 91.00 97 ILE A CA 1
ATOM 759 C C . ILE A 1 97 ? 8.884 -0.540 -12.710 1.00 91.00 97 ILE A C 1
ATOM 761 O O . ILE A 1 97 ? 9.760 0.290 -12.958 1.00 91.00 97 ILE A O 1
ATOM 765 N N . ARG A 1 98 ? 8.810 -1.726 -13.313 1.00 91.75 98 ARG A N 1
ATOM 766 C CA . ARG A 1 98 ? 9.758 -2.191 -14.328 1.00 91.75 98 ARG A CA 1
ATOM 767 C C . ARG A 1 98 ? 9.199 -2.020 -15.732 1.00 91.75 98 ARG A C 1
ATOM 769 O O . ARG A 1 98 ? 7.995 -2.168 -15.935 1.00 91.75 98 ARG A O 1
ATOM 776 N N . GLY A 1 99 ? 10.069 -1.760 -16.705 1.00 87.94 99 GLY A N 1
ATOM 777 C CA . GLY A 1 99 ? 9.694 -1.780 -18.124 1.00 87.94 99 GLY A CA 1
ATOM 778 C C . GLY A 1 99 ? 8.845 -0.589 -18.578 1.00 87.94 99 GLY A C 1
ATOM 779 O O . GLY A 1 99 ? 8.033 -0.709 -19.493 1.00 87.94 99 GLY A O 1
ATOM 780 N N . VAL A 1 100 ? 9.021 0.578 -17.961 1.00 86.56 100 VAL A N 1
ATOM 781 C CA . VAL A 1 100 ? 8.306 1.801 -18.341 1.00 86.56 100 VAL A CA 1
ATOM 782 C C . VAL A 1 100 ? 8.816 2.286 -19.690 1.00 86.56 100 VAL A C 1
ATOM 784 O O . VAL A 1 100 ? 9.984 2.654 -19.823 1.00 86.56 100 VAL A O 1
ATOM 787 N N . ARG A 1 101 ? 7.942 2.307 -20.697 1.00 86.19 101 ARG A N 1
ATOM 788 C CA . ARG A 1 101 ? 8.300 2.748 -22.046 1.00 86.19 101 ARG A CA 1
ATOM 789 C C . ARG A 1 101 ? 8.269 4.270 -22.155 1.00 86.19 101 ARG A C 1
ATOM 791 O O . ARG A 1 101 ? 7.219 4.896 -22.038 1.00 86.19 101 ARG A O 1
ATOM 798 N N . LEU A 1 102 ? 9.424 4.855 -22.443 1.00 82.62 102 LEU A N 1
ATOM 799 C CA . LEU A 1 102 ? 9.575 6.279 -22.722 1.00 82.62 102 LEU A CA 1
ATOM 800 C C . LEU A 1 102 ? 9.255 6.602 -24.190 1.00 82.62 102 LEU A C 1
ATOM 802 O O . LEU A 1 102 ? 9.266 5.730 -25.063 1.00 82.62 102 LEU A O 1
ATOM 806 N N . SER A 1 103 ? 9.017 7.884 -24.480 1.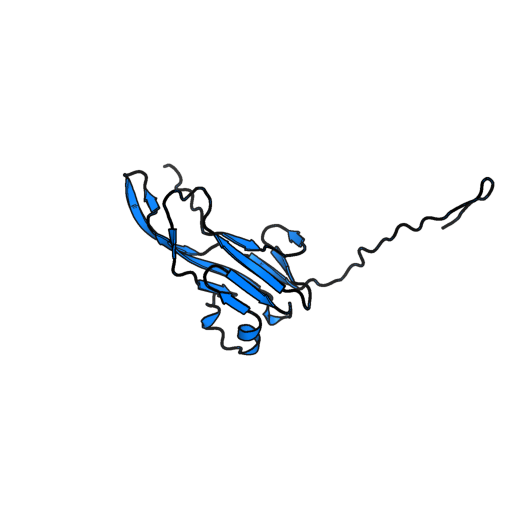00 85.12 103 SER A N 1
ATOM 807 C CA . SER A 1 103 ? 8.721 8.377 -25.836 1.00 85.12 103 SER A CA 1
ATOM 808 C C . SER A 1 103 ? 9.840 8.095 -26.843 1.00 85.12 103 SER A C 1
ATOM 810 O O . SER A 1 103 ? 9.568 7.877 -28.018 1.00 85.12 103 SER A O 1
ATOM 812 N N . ASN A 1 104 ? 11.089 8.033 -26.379 1.00 87.19 104 ASN A N 1
ATOM 813 C CA . ASN A 1 104 ? 12.261 7.676 -27.182 1.00 87.19 104 ASN A CA 1
ATOM 814 C C . ASN A 1 104 ? 12.431 6.155 -27.394 1.00 87.19 104 ASN A C 1
ATOM 816 O O . ASN A 1 104 ? 13.457 5.726 -27.913 1.00 87.19 104 ASN A O 1
ATOM 820 N N . GLY A 1 105 ? 11.468 5.333 -26.961 1.00 83.44 105 GLY A N 1
ATOM 821 C CA . GLY A 1 105 ? 11.498 3.876 -27.108 1.00 83.44 105 GLY A CA 1
ATOM 822 C C . GLY A 1 105 ? 12.353 3.135 -26.075 1.00 83.44 105 GLY A C 1
ATOM 823 O O . GLY A 1 105 ? 12.371 1.905 -26.084 1.00 83.44 105 GLY A O 1
ATOM 824 N N . LYS A 1 106 ? 13.030 3.845 -25.164 1.00 87.50 106 LYS A N 1
ATOM 825 C CA . LYS A 1 106 ? 13.791 3.230 -24.072 1.00 87.50 106 LYS A CA 1
ATOM 826 C C . LYS A 1 106 ? 12.850 2.700 -22.986 1.00 87.50 106 LYS A C 1
ATOM 828 O O . LYS A 1 106 ? 11.816 3.305 -22.709 1.00 87.50 106 LYS A O 1
ATOM 833 N N . HIS A 1 107 ? 13.252 1.606 -22.345 1.00 88.94 107 HIS A N 1
ATOM 834 C CA . HIS A 1 107 ? 12.613 1.102 -21.134 1.00 88.94 107 HIS A CA 1
ATOM 835 C C . HIS A 1 107 ? 13.405 1.556 -19.909 1.00 88.94 107 HIS A C 1
ATOM 837 O O . HIS A 1 107 ? 14.639 1.516 -19.916 1.00 88.94 107 HIS A O 1
ATOM 843 N N . VAL A 1 108 ? 12.700 2.018 -18.881 1.00 89.00 108 VAL A N 1
ATOM 844 C CA . VAL A 1 108 ? 13.296 2.392 -17.598 1.00 89.00 108 VAL A CA 1
ATOM 845 C C . VAL A 1 108 ? 12.558 1.726 -16.452 1.00 89.00 108 VAL A C 1
ATOM 847 O O . VAL A 1 108 ? 11.344 1.531 -16.509 1.00 89.00 108 VAL A O 1
ATOM 850 N N . ASP A 1 109 ? 13.311 1.429 -15.404 1.00 90.81 109 ASP A N 1
ATOM 851 C CA . ASP A 1 109 ? 12.769 0.997 -14.129 1.00 90.81 109 ASP A CA 1
ATOM 852 C C . ASP A 1 109 ? 12.764 2.202 -13.186 1.00 90.81 109 ASP A C 1
ATOM 854 O O . ASP A 1 109 ? 13.689 3.019 -13.188 1.00 90.81 109 ASP A O 1
ATOM 858 N N . THR A 1 110 ? 11.697 2.362 -12.412 1.00 88.50 110 THR A N 1
ATOM 859 C CA . THR A 1 110 ? 11.528 3.519 -11.532 1.00 88.50 110 THR A CA 1
ATOM 860 C C . THR A 1 110 ? 10.780 3.143 -10.268 1.00 88.50 110 THR A C 1
ATOM 862 O O . THR A 1 110 ? 9.906 2.282 -10.279 1.00 88.50 110 THR A O 1
ATOM 865 N N . HIS A 1 111 ? 11.120 3.795 -9.164 1.00 90.81 111 HIS A N 1
ATOM 866 C CA . HIS A 1 111 ? 10.476 3.569 -7.882 1.00 90.81 111 HIS A CA 1
ATOM 867 C C . HIS A 1 111 ? 9.436 4.661 -7.636 1.00 90.81 111 HIS A C 1
ATOM 869 O O . HIS A 1 111 ? 9.763 5.849 -7.660 1.00 90.81 111 HIS A O 1
ATOM 875 N N . LEU A 1 112 ? 8.182 4.269 -7.418 1.00 90.25 112 LEU A N 1
ATOM 876 C CA . LEU A 1 112 ? 7.071 5.200 -7.244 1.00 90.25 112 LEU A CA 1
ATOM 877 C C . LEU A 1 112 ? 6.344 4.951 -5.929 1.00 90.25 112 LEU A C 1
ATOM 879 O O . LEU A 1 112 ? 6.144 3.813 -5.513 1.00 90.25 112 LEU A O 1
ATOM 883 N N . VAL A 1 113 ? 5.875 6.042 -5.328 1.00 92.50 113 VAL A N 1
ATOM 884 C CA . VAL A 1 113 ? 5.041 6.029 -4.125 1.00 92.50 113 VAL A CA 1
ATOM 885 C C . VAL A 1 113 ? 3.675 6.596 -4.473 1.00 92.50 113 VAL A C 1
ATOM 887 O O . VAL A 1 113 ? 3.579 7.639 -5.128 1.00 92.50 113 VAL A O 1
ATOM 890 N N . SER A 1 114 ? 2.618 5.917 -4.040 1.00 91.38 114 SER A N 1
ATOM 891 C CA . SER A 1 114 ? 1.241 6.343 -4.264 1.00 91.38 114 SER A CA 1
ATOM 892 C C . SER A 1 114 ? 0.924 7.672 -3.579 1.00 91.38 114 SER A C 1
ATOM 894 O O . SER A 1 114 ? 1.591 8.101 -2.631 1.00 91.38 114 SER A O 1
ATOM 896 N N . ALA A 1 115 ? -0.167 8.306 -4.011 1.00 89.12 115 ALA A N 1
ATOM 897 C CA . ALA A 1 115 ? -0.797 9.345 -3.206 1.00 89.12 115 ALA A CA 1
ATOM 898 C C . ALA A 1 115 ? -1.240 8.770 -1.840 1.00 89.12 115 ALA A C 1
ATOM 900 O O . ALA A 1 115 ? -1.597 7.585 -1.771 1.00 89.12 115 ALA A O 1
ATOM 901 N N . PRO A 1 116 ? -1.202 9.576 -0.764 1.00 90.75 116 PRO A N 1
ATOM 902 C CA . PRO A 1 116 ? -1.655 9.150 0.551 1.00 90.75 116 PRO A CA 1
ATOM 903 C C . PRO A 1 116 ? -3.168 8.969 0.582 1.00 90.75 116 PRO A C 1
ATOM 905 O O . PRO A 1 116 ? -3.925 9.808 0.097 1.00 90.75 116 PRO A O 1
ATOM 908 N N . VAL A 1 117 ? -3.598 7.870 1.193 1.00 90.44 117 VAL A N 1
ATOM 909 C CA . VAL A 1 117 ? -5.000 7.561 1.445 1.00 90.44 117 VAL A CA 1
ATOM 910 C C . VAL A 1 117 ? -5.281 7.690 2.935 1.00 90.44 117 VAL A C 1
ATOM 912 O O . VAL A 1 117 ? -4.696 6.974 3.747 1.00 90.44 117 VAL A O 1
ATOM 915 N N . LYS A 1 118 ? -6.216 8.573 3.289 1.00 90.56 118 LYS A N 1
ATOM 916 C CA . LYS A 1 118 ? -6.561 8.877 4.680 1.00 90.56 118 LYS A CA 1
ATOM 917 C C . LYS A 1 118 ? -7.544 7.861 5.236 1.00 90.56 118 LYS A C 1
ATOM 919 O O . LYS A 1 118 ? -8.692 7.818 4.802 1.00 90.56 118 LYS A O 1
ATOM 924 N N . PHE A 1 119 ? -7.152 7.117 6.263 1.00 88.94 119 PHE A N 1
ATOM 925 C CA . PHE A 1 119 ? -8.070 6.297 7.048 1.00 88.94 119 PHE A CA 1
ATOM 926 C C . PHE A 1 119 ? -8.375 6.965 8.379 1.00 88.94 119 PHE A C 1
ATOM 928 O O . PHE A 1 119 ? -7.491 7.258 9.182 1.00 88.94 119 PHE A O 1
ATOM 935 N N . ARG A 1 120 ? -9.663 7.198 8.621 1.00 87.31 120 ARG A N 1
ATOM 936 C CA . ARG A 1 120 ? -10.181 7.702 9.894 1.00 87.31 120 ARG A CA 1
ATOM 937 C C . ARG A 1 120 ? -11.162 6.702 10.454 1.00 87.31 120 ARG A C 1
ATOM 939 O O . ARG A 1 120 ? -11.845 6.018 9.704 1.00 87.31 120 ARG A O 1
ATOM 946 N N . ARG A 1 121 ? -11.305 6.624 11.767 1.00 84.94 121 ARG A N 1
ATOM 947 C CA . ARG A 1 121 ? -12.374 5.808 12.339 1.00 84.94 121 ARG A CA 1
ATOM 948 C C . ARG A 1 121 ? -13.719 6.473 12.102 1.00 84.94 121 ARG A C 1
ATOM 950 O O . ARG A 1 121 ? -13.854 7.691 12.225 1.00 84.94 121 ARG A O 1
ATOM 957 N N . ALA A 1 122 ? -14.727 5.668 11.799 1.00 75.06 122 ALA A N 1
ATOM 958 C CA . ALA A 1 122 ? -16.103 6.121 11.821 1.00 75.06 122 ALA A CA 1
ATOM 959 C C . ALA A 1 122 ? -16.462 6.532 13.258 1.00 75.06 122 ALA A C 1
ATOM 961 O O . ALA A 1 122 ? -16.611 5.691 14.145 1.00 75.06 122 ALA A O 1
ATOM 962 N N . ARG A 1 123 ? -16.589 7.838 13.502 1.00 71.38 123 ARG A N 1
ATOM 963 C CA . ARG A 1 123 ? -17.301 8.345 14.675 1.00 71.38 123 ARG A CA 1
ATOM 964 C C . ARG A 1 123 ? -18.773 8.363 14.291 1.00 71.38 123 ARG A C 1
ATOM 966 O O . ARG A 1 123 ? -19.180 9.197 13.490 1.00 71.38 123 ARG A O 1
ATOM 973 N N . ILE A 1 124 ? -19.558 7.420 14.803 1.00 58.03 124 ILE A N 1
ATOM 974 C CA . ILE A 1 124 ? -21.015 7.480 14.658 1.00 58.03 124 ILE A CA 1
ATOM 975 C C . ILE A 1 124 ? -21.482 8.636 15.551 1.00 58.03 124 ILE A C 1
ATOM 977 O O . ILE A 1 124 ? -21.735 8.443 16.732 1.00 58.03 124 ILE A O 1
ATOM 981 N N . THR A 1 125 ? -21.515 9.859 15.021 1.00 53.56 125 THR A N 1
ATOM 982 C CA . THR A 1 125 ? -22.093 11.031 15.707 1.00 53.56 125 THR A CA 1
ATOM 983 C C . THR A 1 125 ? -23.437 11.449 15.123 1.00 53.56 125 THR A C 1
ATOM 985 O O . THR A 1 125 ? -23.979 12.481 15.505 1.00 53.56 125 THR A O 1
ATOM 988 N N . LYS A 1 126 ? -24.023 10.653 14.226 1.00 47.91 126 LYS A N 1
ATOM 989 C CA . LYS A 1 126 ? -25.388 10.876 13.758 1.00 47.91 126 LYS A CA 1
ATOM 990 C C . LYS A 1 126 ? -26.029 9.545 13.412 1.00 47.91 126 LYS A C 1
ATOM 992 O O . LYS A 1 126 ? -25.549 8.819 12.546 1.00 47.91 126 LYS A O 1
ATOM 997 N N . PHE A 1 127 ? -27.098 9.228 14.125 1.00 50.09 127 PHE A N 1
ATOM 998 C CA . PHE A 1 127 ? -28.044 8.204 13.729 1.00 50.09 127 PHE A CA 1
ATOM 999 C C . PHE A 1 127 ? -28.693 8.652 12.413 1.00 50.09 127 PHE A C 1
ATOM 1001 O O . PHE A 1 127 ? -29.738 9.290 12.421 1.00 50.09 127 PHE A O 1
ATOM 1008 N N . GLU A 1 128 ? -28.111 8.311 11.267 1.00 49.59 128 GLU A N 1
ATOM 1009 C CA . GLU A 1 128 ? -28.913 8.134 10.052 1.00 49.59 128 GLU A CA 1
ATOM 1010 C C . GLU A 1 128 ? -29.684 6.815 10.194 1.00 49.59 128 GLU A C 1
ATOM 1012 O O . GLU A 1 128 ? -29.398 5.798 9.573 1.00 49.59 128 GLU A O 1
ATOM 1017 N N . LYS A 1 129 ? -30.648 6.820 11.113 1.00 50.69 129 LYS A N 1
ATOM 1018 C CA . LYS A 1 129 ? -31.794 5.920 11.106 1.00 50.69 129 LYS A CA 1
ATOM 1019 C C . LYS A 1 129 ? -33.024 6.794 11.284 1.00 50.69 129 LYS A C 1
ATOM 1021 O O . LYS A 1 129 ? -33.625 6.813 12.349 1.00 50.69 129 LYS A O 1
ATOM 1026 N N . VAL A 1 130 ? -33.384 7.531 10.238 1.00 54.41 130 VAL A N 1
ATOM 1027 C CA . VAL A 1 130 ? -34.783 7.926 10.083 1.00 54.41 130 VAL A CA 1
ATOM 1028 C C . VAL A 1 130 ? -35.446 6.740 9.396 1.00 54.41 130 VAL A C 1
ATOM 1030 O O . VAL A 1 130 ? -35.409 6.612 8.176 1.00 54.41 130 VAL A O 1
ATOM 1033 N N . ALA A 1 131 ? -35.951 5.800 10.195 1.00 56.97 131 ALA A N 1
ATOM 1034 C CA . ALA A 1 131 ? -37.000 4.926 9.693 1.00 56.97 131 ALA A CA 1
ATOM 1035 C C . ALA A 1 131 ? -38.210 5.832 9.403 1.00 56.97 131 ALA A C 1
ATOM 1037 O O . ALA A 1 131 ? -38.483 6.714 10.219 1.00 56.97 131 ALA A O 1
ATOM 1038 N N . PRO A 1 132 ? -38.898 5.692 8.260 1.00 52.97 132 PRO A N 1
ATOM 1039 C CA . PRO A 1 132 ? -40.093 6.481 8.016 1.00 52.97 132 PRO A CA 1
ATOM 1040 C C . PRO A 1 132 ? -41.128 6.122 9.086 1.00 52.97 132 PRO A C 1
ATOM 1042 O O . PRO A 1 132 ? -41.530 4.964 9.191 1.00 52.97 132 PRO A O 1
ATOM 1045 N N . GLU A 1 133 ? -41.556 7.096 9.888 1.00 58.16 133 GLU A N 1
ATOM 1046 C CA . GLU A 1 133 ? -42.791 6.958 10.658 1.00 58.16 133 GLU A CA 1
ATOM 1047 C C . GLU A 1 133 ? -43.948 6.924 9.658 1.00 58.16 133 GLU A C 1
ATOM 1049 O O . GLU A 1 133 ? -44.443 7.951 9.199 1.00 58.16 133 GLU A O 1
ATOM 1054 N N . SER A 1 134 ? -44.352 5.725 9.244 1.00 61.16 134 SER A N 1
ATOM 1055 C CA . SER A 1 134 ? -45.585 5.547 8.490 1.00 61.16 134 SER A CA 1
ATOM 1056 C C . SER A 1 134 ? -46.746 5.491 9.476 1.00 61.16 134 SER A C 1
ATOM 1058 O O . SER A 1 134 ? -46.951 4.472 10.138 1.00 61.16 134 SER A O 1
ATOM 1060 N N . VAL A 1 135 ? -47.509 6.578 9.573 1.00 63.56 135 VAL A N 1
ATOM 1061 C CA . VAL A 1 135 ? -48.774 6.583 10.311 1.00 63.56 135 VAL A CA 1
ATOM 1062 C C . VAL A 1 135 ? -49.876 6.097 9.373 1.00 63.56 135 VAL A C 1
ATOM 1064 O O . VAL A 1 135 ? -50.176 6.742 8.370 1.00 63.56 135 VAL A O 1
ATOM 1067 N N . ALA A 1 136 ? -50.469 4.943 9.678 1.00 68.00 136 ALA A N 1
ATOM 1068 C CA . ALA A 1 136 ? -51.640 4.449 8.963 1.00 68.00 136 ALA A CA 1
ATOM 1069 C C . ALA A 1 136 ? -52.906 5.065 9.576 1.00 68.00 136 ALA A C 1
ATOM 1071 O O . ALA A 1 136 ? -53.165 4.892 10.766 1.00 68.00 136 ALA A O 1
ATOM 1072 N N . ALA A 1 137 ? -53.693 5.772 8.764 1.00 68.06 137 ALA A N 1
ATOM 1073 C CA . ALA A 1 137 ? -54.997 6.304 9.150 1.00 68.06 137 ALA A CA 1
ATOM 1074 C C . ALA A 1 137 ? -56.100 5.631 8.326 1.00 68.06 137 ALA A C 1
ATOM 1076 O O . ALA A 1 137 ? -55.944 5.410 7.125 1.00 68.06 137 ALA A O 1
ATOM 1077 N N . LEU A 1 138 ? -57.221 5.312 8.972 1.00 72.88 138 LEU A N 1
ATOM 1078 C CA . LEU A 1 138 ? -58.423 4.834 8.292 1.00 72.88 138 LEU A CA 1
ATOM 1079 C C . LEU A 1 138 ? -59.205 6.022 7.714 1.00 72.88 138 LEU A C 1
ATOM 1081 O O . LEU A 1 138 ? -59.118 7.148 8.214 1.00 72.88 138 LEU A O 1
ATOM 1085 N N . GLN A 1 139 ? -59.965 5.778 6.643 1.00 63.25 139 GLN A N 1
ATOM 1086 C CA . GLN A 1 139 ? -60.684 6.826 5.921 1.00 63.25 139 GLN A CA 1
ATOM 1087 C C . GLN A 1 139 ? -61.649 7.573 6.859 1.00 63.25 139 GLN A C 1
ATOM 1089 O O . GLN A 1 139 ? -62.599 6.989 7.374 1.00 63.25 139 GLN A O 1
ATOM 1094 N N . GLY A 1 140 ? -61.379 8.865 7.086 1.00 69.19 140 GLY A N 1
ATOM 1095 C CA . GLY A 1 140 ? -62.164 9.742 7.964 1.00 69.19 140 GLY A CA 1
ATOM 1096 C C . GLY A 1 140 ? -61.468 10.200 9.255 1.00 69.19 140 GLY A C 1
ATOM 1097 O O . GLY A 1 140 ? -62.064 10.975 9.998 1.00 69.19 140 GLY A O 1
ATOM 1098 N N . GLN A 1 141 ? -60.225 9.782 9.530 1.00 68.19 141 GLN A N 1
ATOM 1099 C CA . GLN A 1 141 ? -59.458 10.253 10.696 1.00 68.19 141 GLN A CA 1
ATOM 1100 C C . GLN A 1 141 ? -58.275 11.158 10.320 1.00 68.19 141 GLN A C 1
ATOM 1102 O O . GLN A 1 141 ? -57.632 10.973 9.289 1.00 68.19 141 GLN A O 1
ATOM 1107 N N . ILE A 1 142 ? -57.971 12.129 11.193 1.00 64.88 142 ILE A N 1
ATOM 1108 C CA . ILE A 1 142 ? -56.796 13.007 11.084 1.00 64.88 142 ILE A CA 1
ATOM 1109 C C . ILE A 1 142 ? -55.677 12.425 11.948 1.00 64.88 142 ILE A C 1
ATOM 1111 O O . ILE A 1 142 ? -55.803 12.372 13.171 1.00 64.88 142 ILE A O 1
ATOM 1115 N N . ALA A 1 143 ? -54.573 12.029 11.320 1.00 61.44 143 ALA A N 1
ATOM 1116 C CA . ALA A 1 143 ? -53.348 11.693 12.032 1.00 61.44 143 ALA A CA 1
ATOM 1117 C C . ALA A 1 143 ? -52.571 12.974 12.368 1.00 61.44 143 ALA A C 1
ATOM 1119 O O . ALA A 1 143 ? -52.409 13.847 11.513 1.00 61.44 143 ALA A O 1
ATOM 1120 N N . ARG A 1 144 ? -52.084 13.090 13.606 1.00 63.00 144 ARG A N 1
ATOM 1121 C CA . ARG A 1 144 ? -51.139 14.134 14.023 1.00 63.00 144 ARG A CA 1
ATOM 1122 C C . ARG A 1 144 ? -49.870 13.468 14.539 1.00 63.00 144 ARG A C 1
ATOM 1124 O O . ARG A 1 144 ? -49.969 12.502 15.291 1.00 63.00 144 ARG A O 1
ATOM 1131 N N . LEU A 1 145 ? -48.737 13.987 14.078 1.00 58.88 145 LEU A N 1
ATOM 1132 C CA . LEU A 1 145 ? -47.395 13.669 14.563 1.00 58.88 145 LEU A CA 1
ATOM 1133 C C . LEU A 1 145 ? -47.093 14.517 15.802 1.00 58.88 145 LEU A C 1
ATOM 1135 O O . LEU A 1 145 ? -47.501 15.704 15.791 1.00 58.88 145 LEU A O 1
#